Protein AF-A0AAW5QWW1-F1 (afdb_monomer_lite)

Structure (mmCIF, N/CA/C/O backbone):
data_AF-A0AAW5QWW1-F1
#
_entry.id   AF-A0AAW5QWW1-F1
#
loop_
_atom_site.group_PDB
_atom_site.id
_atom_site.type_symbol
_atom_site.label_atom_id
_atom_site.label_alt_id
_atom_site.label_comp_id
_atom_site.label_asym_id
_atom_site.label_entity_id
_atom_site.label_seq_id
_atom_site.pdbx_PDB_ins_code
_atom_site.Cartn_x
_atom_site.Cartn_y
_atom_site.Cartn_z
_atom_site.occupancy
_atom_site.B_iso_or_equiv
_atom_site.auth_seq_id
_atom_site.auth_comp_id
_atom_site.auth_asym_id
_atom_site.auth_atom_id
_atom_site.pdbx_PDB_model_num
ATOM 1 N N . MET A 1 1 ? -13.676 16.419 8.326 1.00 62.59 1 MET A N 1
ATOM 2 C CA . MET A 1 1 ? -13.246 17.015 7.037 1.00 62.59 1 MET A CA 1
ATOM 3 C C . MET A 1 1 ? -12.412 16.043 6.198 1.00 62.59 1 MET A C 1
ATOM 5 O O . MET A 1 1 ? -12.754 15.853 5.041 1.00 62.59 1 MET A O 1
ATOM 9 N N . LEU A 1 2 ? -11.419 15.353 6.775 1.00 72.44 2 LEU A N 1
ATOM 10 C CA . LEU A 1 2 ? -10.513 14.433 6.059 1.00 72.44 2 LEU A CA 1
ATOM 11 C C . LEU A 1 2 ? -11.210 13.241 5.358 1.00 72.44 2 LEU A C 1
ATOM 13 O O . LEU A 1 2 ? -10.947 12.980 4.189 1.00 72.44 2 LEU A O 1
ATOM 17 N N . LEU A 1 3 ? -12.184 12.585 6.008 1.00 71.12 3 LEU A N 1
ATOM 18 C CA . LEU A 1 3 ? -12.966 11.500 5.382 1.00 71.12 3 LEU A CA 1
ATOM 19 C C . LEU A 1 3 ? -13.750 11.943 4.135 1.00 71.12 3 LEU A C 1
ATOM 21 O O . LEU A 1 3 ? -13.857 11.184 3.178 1.00 71.12 3 LEU A O 1
ATOM 25 N N . ARG A 1 4 ? -14.276 13.178 4.117 1.00 73.81 4 ARG A N 1
ATOM 26 C CA . ARG A 1 4 ? -14.978 13.717 2.937 1.00 73.81 4 ARG A CA 1
ATOM 27 C C . ARG A 1 4 ? -14.036 13.883 1.745 1.00 73.81 4 ARG A C 1
ATOM 29 O O . ARG A 1 4 ? -14.471 13.671 0.623 1.00 73.81 4 ARG A O 1
ATOM 36 N N . MET A 1 5 ? -12.771 14.236 1.988 1.00 73.69 5 MET A N 1
ATOM 37 C CA . MET A 1 5 ? -11.756 14.335 0.934 1.00 73.69 5 MET A CA 1
ATOM 38 C C . MET A 1 5 ? -11.367 12.954 0.399 1.00 73.69 5 MET A C 1
ATOM 40 O O . MET A 1 5 ? -11.272 12.782 -0.810 1.00 73.69 5 MET A O 1
ATOM 44 N N . ILE A 1 6 ? -11.220 11.954 1.274 1.00 69.62 6 ILE A N 1
ATOM 45 C CA . ILE A 1 6 ? -10.899 10.578 0.861 1.00 69.62 6 ILE A CA 1
ATOM 46 C C . ILE A 1 6 ? -12.034 9.979 0.018 1.00 69.62 6 ILE A C 1
ATOM 48 O O . ILE A 1 6 ? -11.770 9.415 -1.039 1.00 69.62 6 ILE A O 1
ATOM 52 N N . TYR A 1 7 ? -13.298 10.158 0.421 1.00 73.56 7 TYR A N 1
ATOM 53 C CA . TYR A 1 7 ? -14.459 9.679 -0.344 1.00 73.56 7 TYR A CA 1
ATOM 54 C C . TYR A 1 7 ? -14.714 10.429 -1.658 1.00 73.56 7 TYR A C 1
ATOM 56 O O . TYR A 1 7 ? -15.492 9.949 -2.480 1.00 73.56 7 TYR A O 1
ATOM 64 N N . ALA A 1 8 ? -14.067 11.578 -1.875 1.00 73.75 8 ALA A N 1
ATOM 65 C CA . ALA A 1 8 ? -14.134 12.307 -3.138 1.00 73.75 8 ALA A CA 1
ATOM 66 C C . ALA A 1 8 ?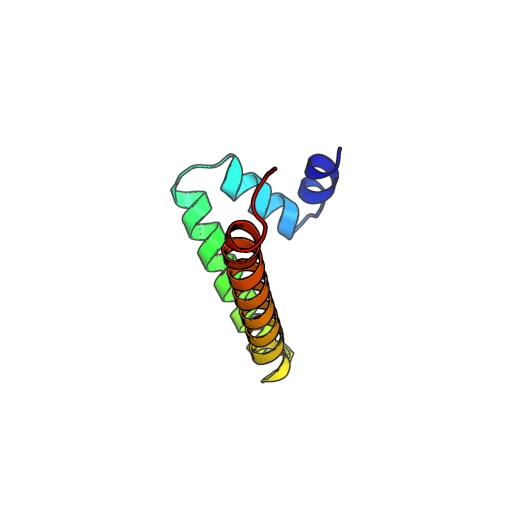 -13.189 11.734 -4.209 1.00 73.75 8 ALA A C 1
ATOM 68 O O . ALA A 1 8 ? -13.320 12.087 -5.378 1.00 73.75 8 ALA A O 1
ATOM 69 N N . ILE A 1 9 ? -12.253 10.850 -3.836 1.00 75.06 9 ILE A N 1
ATOM 70 C CA . ILE A 1 9 ? -11.355 10.194 -4.789 1.00 75.06 9 ILE A CA 1
ATOM 71 C C . ILE A 1 9 ? -12.176 9.156 -5.575 1.00 75.06 9 ILE A C 1
ATOM 73 O O . ILE A 1 9 ? -12.646 8.189 -4.974 1.00 75.06 9 ILE A O 1
ATOM 77 N N . PRO A 1 10 ? -12.335 9.302 -6.902 1.00 63.22 10 PRO A N 1
ATOM 78 C CA . PRO A 1 10 ? -13.312 8.534 -7.680 1.00 63.22 10 PRO A CA 1
ATOM 79 C C . PRO A 1 10 ? -13.008 7.032 -7.783 1.00 63.22 10 PRO A C 1
ATOM 81 O O . PRO A 1 10 ? -13.868 6.271 -8.192 1.00 63.22 10 PRO A O 1
ATOM 84 N N . LEU A 1 11 ? -11.814 6.577 -7.393 1.00 69.00 11 LEU A N 1
ATOM 85 C CA . LEU A 1 11 ? -11.472 5.151 -7.383 1.00 69.00 11 LEU A CA 1
ATOM 86 C C . LEU A 1 11 ? -11.402 4.607 -5.949 1.00 69.00 11 LEU A C 1
ATOM 88 O O . LEU A 1 11 ? -12.248 3.827 -5.521 1.00 69.00 11 LEU A O 1
ATOM 92 N N . LEU A 1 12 ? -10.439 5.092 -5.162 1.00 73.00 12 LEU A N 1
ATOM 93 C CA . LEU A 1 12 ? -10.229 4.633 -3.785 1.00 73.00 12 LEU A CA 1
ATOM 94 C C . LEU A 1 12 ? -11.351 5.068 -2.837 1.00 73.00 12 LEU A C 1
ATOM 96 O O . LEU A 1 12 ? -11.728 4.320 -1.942 1.00 73.00 12 LEU A O 1
ATOM 100 N N . GLY A 1 13 ? -11.899 6.266 -3.030 1.00 72.38 13 GLY A N 1
ATOM 101 C CA . GLY A 1 13 ? -12.935 6.830 -2.174 1.00 72.38 13 GLY A CA 1
ATOM 102 C C . GLY A 1 13 ? -14.275 6.124 -2.313 1.00 72.38 13 GLY A C 1
ATOM 103 O O . GLY A 1 13 ? -14.944 5.904 -1.307 1.00 72.38 13 GLY A O 1
ATOM 104 N N . TRP A 1 14 ? -14.649 5.721 -3.528 1.00 77.31 14 TRP A N 1
ATOM 105 C CA . TRP A 1 14 ? -15.870 4.946 -3.764 1.00 77.31 14 TRP A CA 1
ATOM 106 C C . TRP A 1 14 ? -15.756 3.541 -3.188 1.00 77.31 14 TRP A C 1
ATOM 108 O O . TRP A 1 14 ? -16.616 3.139 -2.412 1.00 77.31 14 TRP A O 1
ATOM 118 N N . MET A 1 15 ? -14.648 2.853 -3.468 1.00 76.69 15 MET A N 1
ATOM 119 C CA . MET A 1 15 ? -14.365 1.532 -2.909 1.00 76.69 15 MET A CA 1
ATOM 120 C C . MET A 1 15 ? -14.349 1.547 -1.374 1.00 76.69 15 MET A C 1
ATOM 122 O O . MET A 1 15 ? -14.952 0.692 -0.732 1.00 76.69 15 MET A O 1
ATOM 126 N N . LEU A 1 16 ? -13.700 2.547 -0.771 1.00 77.19 16 LEU A N 1
ATOM 127 C CA . LEU A 1 16 ? -13.621 2.674 0.682 1.00 77.19 16 LEU A CA 1
ATOM 128 C C . LEU A 1 16 ? -14.971 3.051 1.304 1.00 77.19 16 LEU A C 1
ATOM 130 O O . LEU A 1 16 ? -15.302 2.588 2.394 1.00 77.19 16 LEU A O 1
ATOM 134 N N . ARG A 1 17 ? -15.761 3.896 0.635 1.00 78.31 17 ARG A N 1
ATOM 135 C CA . ARG A 1 17 ? -17.112 4.237 1.088 1.00 78.31 17 ARG A CA 1
ATOM 136 C C . ARG A 1 17 ? -18.007 3.003 1.088 1.00 78.31 17 ARG A C 1
ATOM 138 O O . ARG A 1 17 ? -18.719 2.791 2.065 1.00 78.31 17 ARG A O 1
ATOM 145 N N . ASP A 1 18 ? -17.924 2.195 0.039 1.00 79.69 18 ASP A N 1
ATOM 146 C CA . ASP A 1 18 ? -18.733 0.990 -0.124 1.00 79.69 18 ASP A CA 1
ATOM 147 C C . ASP A 1 18 ? -18.311 -0.135 0.836 1.00 79.69 18 ASP A C 1
ATOM 149 O O . ASP A 1 18 ? -19.154 -0.832 1.391 1.00 79.69 18 ASP A O 1
ATOM 153 N N . ALA A 1 19 ? -17.019 -0.247 1.155 1.00 78.56 19 ALA A N 1
ATOM 154 C CA . ALA A 1 19 ? -16.532 -1.170 2.184 1.00 78.56 19 ALA A CA 1
ATOM 155 C C . ALA A 1 19 ? -16.991 -0.798 3.610 1.00 78.56 19 ALA A C 1
ATOM 157 O O . ALA A 1 19 ? -17.199 -1.671 4.456 1.00 78.56 19 ALA A O 1
ATOM 158 N N . VAL A 1 20 ? -17.128 0.501 3.902 1.00 81.31 20 VAL A N 1
ATOM 159 C CA . VAL A 1 20 ? -17.516 0.992 5.237 1.00 81.31 20 VAL A CA 1
ATOM 160 C C . VAL A 1 20 ? -19.035 1.021 5.419 1.00 81.31 20 VAL A C 1
ATOM 162 O O . VAL A 1 20 ? -19.515 0.707 6.506 1.00 81.31 20 VAL A O 1
ATOM 165 N N . GLN A 1 21 ? -19.784 1.422 4.388 1.00 81.06 21 GLN A N 1
ATOM 166 C CA . GLN A 1 21 ? -21.234 1.658 4.462 1.00 81.06 21 GLN A CA 1
ATOM 167 C C . GLN A 1 21 ? -22.074 0.556 3.801 1.00 81.06 21 GLN A C 1
ATOM 169 O O . GLN A 1 21 ? -23.291 0.559 3.972 1.00 81.06 21 GLN A O 1
ATOM 174 N N . GLY A 1 22 ? -21.456 -0.345 3.036 1.00 79.62 22 GLY A N 1
ATOM 175 C CA . GLY A 1 22 ? -22.146 -1.408 2.311 1.00 79.62 22 GLY A CA 1
ATOM 176 C C . GLY A 1 22 ? -22.366 -2.686 3.126 1.00 79.62 22 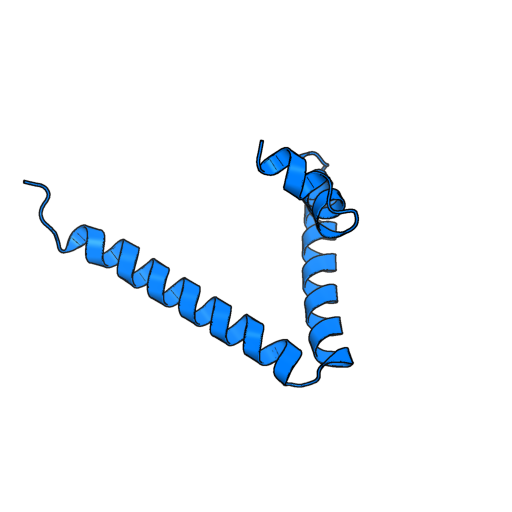GLY A C 1
ATOM 177 O O . GLY A 1 22 ? -22.142 -2.741 4.337 1.00 79.62 22 GLY A O 1
ATOM 178 N N . THR A 1 23 ? -22.856 -3.714 2.434 1.00 83.56 23 THR A N 1
ATOM 179 C CA . THR A 1 23 ? -23.158 -5.044 2.982 1.00 83.56 23 THR A CA 1
ATOM 180 C C . THR A 1 23 ? -21.883 -5.863 3.221 1.00 83.56 23 THR A C 1
ATOM 182 O O . THR A 1 23 ? -20.798 -5.502 2.775 1.00 83.56 23 THR A O 1
ATOM 185 N N . ASP A 1 24 ? -21.976 -7.012 3.898 1.00 82.19 24 ASP A N 1
ATOM 186 C CA . ASP A 1 24 ? -20.793 -7.870 4.090 1.00 82.19 24 ASP A CA 1
ATOM 187 C C . ASP A 1 24 ? -20.174 -8.342 2.761 1.00 82.19 24 ASP A C 1
ATOM 189 O O . ASP A 1 24 ? -18.963 -8.538 2.670 1.00 82.19 24 ASP A O 1
ATOM 193 N N . GLU A 1 25 ? -20.975 -8.429 1.699 1.00 85.44 25 GLU A N 1
ATOM 194 C CA . GLU A 1 25 ? -20.498 -8.737 0.352 1.00 85.44 25 GLU A CA 1
ATOM 195 C C . GLU A 1 25 ? -19.612 -7.620 -0.231 1.00 85.44 25 GLU A C 1
ATOM 197 O O . GLU A 1 25 ? -18.577 -7.908 -0.838 1.00 85.44 25 GLU A O 1
ATOM 202 N N . SER A 1 26 ? -19.938 -6.341 0.005 1.00 86.38 26 SER A N 1
ATOM 203 C CA . SER A 1 26 ? -19.132 -5.217 -0.502 1.00 86.38 26 SER A CA 1
ATOM 204 C C . SER A 1 26 ? -17.730 -5.194 0.115 1.00 86.38 26 SER A C 1
ATOM 206 O O . SER A 1 26 ? -16.753 -4.857 -0.557 1.00 86.38 26 SER A O 1
ATOM 208 N N . ARG A 1 27 ? -17.592 -5.634 1.372 1.00 82.19 27 ARG A N 1
ATOM 209 C CA . ARG A 1 27 ? -16.2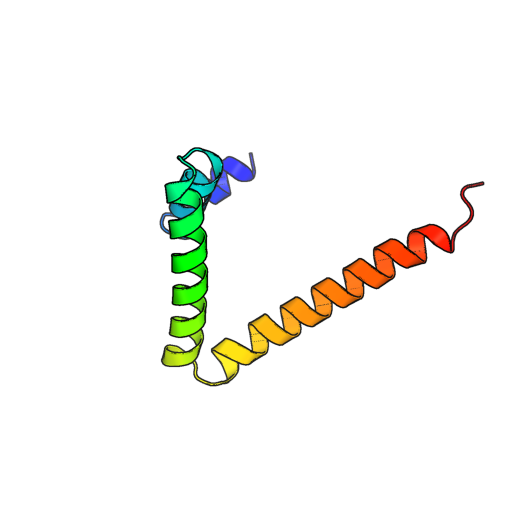92 -5.782 2.050 1.00 82.19 27 ARG A CA 1
ATOM 210 C C . ARG A 1 27 ? -15.417 -6.845 1.395 1.00 82.19 27 ARG A C 1
ATOM 212 O O . ARG A 1 27 ? -14.213 -6.636 1.241 1.00 82.19 27 ARG A O 1
ATOM 219 N N . VAL A 1 28 ? -16.013 -7.965 0.987 1.00 88.19 28 VAL A N 1
ATOM 220 C CA . VAL A 1 28 ? -15.299 -9.034 0.276 1.00 88.19 28 VAL A CA 1
ATOM 221 C C . VAL A 1 28 ? -14.828 -8.533 -1.089 1.00 88.19 28 VAL A C 1
ATOM 223 O O . VAL A 1 28 ? -13.652 -8.685 -1.426 1.00 88.19 28 VAL A O 1
ATOM 226 N N . TRP A 1 29 ? -15.697 -7.851 -1.840 1.00 86.19 29 TRP A N 1
ATOM 227 C CA . TRP A 1 29 ? -15.334 -7.250 -3.125 1.00 86.19 29 TRP A CA 1
ATOM 228 C C . TRP A 1 29 ? -14.255 -6.174 -2.999 1.00 86.19 29 TRP A C 1
ATOM 230 O O . TRP A 1 29 ? -13.363 -6.092 -3.844 1.00 86.19 29 TRP A O 1
ATOM 240 N N . PHE A 1 30 ? -14.276 -5.374 -1.934 1.00 87.56 30 PHE A N 1
ATOM 241 C CA . PHE A 1 30 ? -13.212 -4.417 -1.646 1.00 87.56 30 PHE A CA 1
ATOM 242 C C . PHE A 1 30 ? -11.857 -5.110 -1.469 1.00 87.56 30 PHE A C 1
ATOM 244 O O . PHE A 1 30 ? -10.871 -4.714 -2.094 1.00 87.56 30 PHE A O 1
ATOM 251 N N . MET A 1 31 ? -11.812 -6.171 -0.659 1.00 87.75 31 MET A N 1
ATOM 252 C CA . MET A 1 31 ? -10.583 -6.922 -0.411 1.00 87.75 31 MET A CA 1
ATOM 253 C C . MET A 1 31 ? -10.054 -7.580 -1.693 1.00 87.75 31 MET A C 1
ATOM 255 O O . MET A 1 31 ? -8.866 -7.462 -1.990 1.00 87.75 31 MET A O 1
ATOM 259 N N . LEU A 1 32 ? -10.933 -8.190 -2.495 1.00 91.50 32 LEU A N 1
ATOM 260 C CA . LEU A 1 32 ? -10.575 -8.765 -3.795 1.00 91.50 32 LEU A CA 1
ATOM 261 C C . LEU A 1 32 ? -10.006 -7.719 -4.757 1.00 91.50 32 LEU A C 1
ATOM 263 O O . LEU A 1 32 ? -8.960 -7.947 -5.361 1.00 91.50 32 LEU A O 1
ATOM 267 N N . ASN A 1 33 ? -10.646 -6.555 -4.870 1.00 90.94 33 ASN A N 1
ATOM 268 C CA . ASN A 1 33 ? -10.150 -5.478 -5.723 1.00 90.94 33 ASN A CA 1
ATOM 269 C C . ASN A 1 33 ? -8.790 -4.945 -5.252 1.00 90.94 33 ASN A C 1
ATOM 271 O O . ASN A 1 33 ? -7.949 -4.601 -6.079 1.00 90.94 33 ASN A O 1
ATOM 275 N N . MET A 1 34 ? -8.539 -4.905 -3.941 1.00 89.38 34 MET A N 1
ATOM 276 C CA . MET A 1 34 ? -7.252 -4.468 -3.400 1.00 89.38 34 MET A CA 1
ATOM 277 C C . MET A 1 34 ? -6.130 -5.474 -3.705 1.00 89.38 34 MET A C 1
ATOM 279 O O . MET A 1 34 ? -5.025 -5.071 -4.068 1.00 89.38 34 MET A O 1
ATOM 283 N N . ILE A 1 35 ? -6.432 -6.778 -3.656 1.00 92.38 35 ILE A N 1
ATOM 284 C CA . ILE A 1 35 ? -5.522 -7.842 -4.109 1.00 92.38 35 ILE A CA 1
ATOM 285 C C . ILE A 1 35 ? -5.265 -7.718 -5.616 1.00 92.38 35 ILE A C 1
ATOM 287 O O . ILE A 1 35 ? -4.113 -7.749 -6.045 1.00 92.38 35 ILE A O 1
ATOM 291 N N . MET A 1 36 ? -6.312 -7.517 -6.421 1.00 93.06 36 MET A N 1
ATOM 292 C CA . MET A 1 36 ? -6.182 -7.333 -7.871 1.00 93.06 36 MET A CA 1
ATOM 293 C C . MET A 1 36 ? -5.335 -6.111 -8.222 1.00 93.06 36 MET A C 1
ATOM 295 O O . MET A 1 36 ? -4.474 -6.194 -9.093 1.00 93.06 36 MET A O 1
ATOM 299 N N . LEU A 1 37 ? -5.513 -4.996 -7.513 1.00 91.75 37 LEU A N 1
ATOM 300 C CA . LEU A 1 37 ? -4.709 -3.792 -7.702 1.00 91.75 37 LEU A CA 1
ATOM 301 C C . LEU A 1 37 ? -3.226 -4.049 -7.400 1.00 91.75 37 LEU A C 1
ATOM 303 O O . LEU A 1 37 ? -2.359 -3.558 -8.123 1.00 91.75 37 LEU A O 1
ATOM 307 N N . TRP A 1 38 ? -2.923 -4.863 -6.387 1.00 91.50 38 TRP A N 1
ATOM 308 C CA . TRP A 1 38 ? -1.548 -5.255 -6.086 1.00 91.50 38 TRP A CA 1
ATOM 309 C C . TRP A 1 38 ? -0.956 -6.192 -7.151 1.00 91.50 38 TRP A C 1
ATOM 311 O O . TRP A 1 38 ? 0.184 -5.999 -7.574 1.00 91.50 38 TRP A O 1
ATOM 321 N N . ILE A 1 39 ? -1.741 -7.146 -7.662 1.00 94.19 39 ILE A N 1
ATOM 322 C CA . ILE A 1 39 ? -1.337 -8.003 -8.787 1.00 94.19 39 ILE A CA 1
ATOM 323 C C . ILE A 1 39 ? -1.065 -7.155 -10.035 1.00 94.19 39 ILE A C 1
ATOM 325 O O . ILE A 1 39 ? -0.021 -7.317 -10.666 1.00 94.19 39 ILE A O 1
ATOM 329 N N . PHE A 1 40 ? -1.945 -6.207 -10.371 1.00 94.88 40 PHE A N 1
ATOM 330 C CA . PHE A 1 40 ? -1.732 -5.294 -11.494 1.00 94.88 40 PHE A CA 1
ATOM 331 C C . PHE A 1 40 ? -0.494 -4.423 -11.309 1.00 94.88 40 PHE A C 1
ATOM 333 O O . PHE A 1 40 ? 0.220 -4.191 -12.282 1.00 94.88 40 PHE A O 1
ATOM 340 N N . ALA A 1 41 ? -0.181 -3.998 -10.083 1.00 93.50 41 ALA A N 1
ATOM 341 C CA . ALA A 1 41 ? 1.078 -3.316 -9.813 1.00 93.50 41 ALA A CA 1
ATOM 342 C C . ALA A 1 41 ? 2.284 -4.208 -10.161 1.00 93.50 41 ALA A C 1
ATOM 344 O O . ALA A 1 41 ? 3.232 -3.733 -10.783 1.00 93.50 41 ALA A O 1
ATOM 345 N N . GLY A 1 42 ? 2.226 -5.503 -9.842 1.00 95.56 42 GLY A N 1
ATOM 346 C CA . GLY A 1 42 ? 3.240 -6.477 -10.250 1.00 95.56 42 GLY A CA 1
ATOM 347 C C . GLY A 1 42 ? 3.324 -6.692 -11.765 1.00 95.56 42 GLY A C 1
ATOM 348 O O . GLY A 1 42 ? 4.419 -6.814 -12.303 1.00 95.56 42 GLY A O 1
ATOM 349 N N . VAL A 1 43 ? 2.195 -6.692 -12.477 1.00 96.25 43 VAL A N 1
ATOM 350 C CA . VAL A 1 43 ? 2.170 -6.852 -13.945 1.00 96.25 43 VAL A CA 1
ATOM 351 C C . VAL A 1 43 ? 2.698 -5.605 -14.663 1.00 96.25 43 VAL A C 1
ATOM 353 O O . VAL A 1 43 ? 3.476 -5.727 -15.603 1.00 96.25 43 VAL A O 1
ATOM 356 N N . ILE A 1 44 ? 2.297 -4.408 -14.225 1.00 96.31 44 ILE A N 1
ATOM 357 C CA . ILE A 1 44 ? 2.639 -3.136 -14.882 1.00 96.31 44 ILE A CA 1
ATOM 358 C C . ILE A 1 44 ? 4.068 -2.700 -14.542 1.00 96.31 44 ILE A C 1
ATOM 360 O O . ILE A 1 44 ? 4.801 -2.250 -15.420 1.00 96.31 44 ILE A O 1
ATOM 364 N N . PHE A 1 45 ? 4.471 -2.821 -13.274 1.00 93.50 45 PHE A N 1
ATOM 365 C CA . PHE A 1 45 ? 5.761 -2.323 -12.785 1.00 93.50 45 PHE A CA 1
ATOM 366 C C . PHE A 1 45 ? 6.789 -3.433 -12.534 1.00 93.50 45 PHE A C 1
ATOM 368 O O . PHE A 1 45 ? 7.928 -3.134 -12.181 1.00 93.50 45 PHE A O 1
ATOM 375 N N . GLY A 1 46 ? 6.419 -4.706 -12.705 1.00 94.56 46 GLY A N 1
ATOM 376 C CA . GLY A 1 46 ? 7.294 -5.853 -12.469 1.00 94.56 46 GLY A CA 1
ATOM 377 C C . GLY A 1 46 ? 7.564 -6.110 -10.983 1.00 94.56 46 GLY A C 1
ATOM 378 O O . GLY A 1 46 ? 6.759 -5.798 -10.103 1.00 94.56 46 GLY A O 1
ATOM 379 N N . TYR A 1 47 ? 8.750 -6.653 -10.690 1.00 94.06 47 TYR A N 1
ATOM 380 C CA . TYR A 1 47 ? 9.205 -6.931 -9.322 1.00 94.06 47 TYR A CA 1
ATOM 381 C C . TYR A 1 47 ? 9.108 -5.722 -8.362 1.00 94.06 47 TYR A C 1
ATOM 383 O O . TYR A 1 47 ? 8.628 -5.911 -7.239 1.00 94.06 47 TYR A O 1
ATOM 391 N N . PRO A 1 48 ? 9.457 -4.479 -8.772 1.00 95.56 48 PRO A N 1
ATOM 392 C CA . PRO A 1 48 ? 9.240 -3.279 -7.959 1.00 95.56 48 PRO A CA 1
ATOM 393 C C . PRO A 1 48 ? 7.810 -3.117 -7.423 1.00 95.56 48 PRO A C 1
ATOM 395 O O . PRO A 1 48 ? 7.637 -2.762 -6.256 1.00 95.56 48 PRO A O 1
ATOM 398 N N . GLY A 1 49 ? 6.791 -3.420 -8.236 1.00 94.06 49 GLY A N 1
ATOM 399 C CA . GLY A 1 49 ? 5.381 -3.293 -7.853 1.00 94.06 49 GLY A CA 1
ATOM 400 C C . GLY A 1 49 ? 4.957 -4.242 -6.727 1.00 94.06 49 GLY A C 1
ATOM 401 O O . GLY A 1 49 ? 4.006 -3.956 -6.002 1.00 94.06 49 GLY A O 1
ATOM 402 N N . ILE A 1 50 ? 5.691 -5.341 -6.536 1.00 94.56 50 ILE A N 1
ATOM 403 C CA . ILE A 1 50 ? 5.438 -6.332 -5.484 1.00 94.56 50 ILE A CA 1
ATOM 404 C C . ILE A 1 50 ? 6.287 -6.036 -4.242 1.00 94.56 50 ILE A C 1
ATOM 406 O O . ILE A 1 50 ? 5.766 -6.017 -3.126 1.00 94.56 50 ILE A O 1
ATOM 410 N N . ILE A 1 51 ? 7.589 -5.787 -4.424 1.00 95.06 51 ILE A N 1
ATOM 411 C CA . ILE A 1 51 ? 8.544 -5.706 -3.311 1.00 95.06 51 ILE A CA 1
ATOM 412 C C . ILE A 1 51 ? 8.397 -4.424 -2.485 1.00 95.06 51 ILE A C 1
ATOM 414 O O . ILE A 1 51 ? 8.561 -4.462 -1.267 1.00 95.06 51 ILE A O 1
ATOM 418 N N . ILE A 1 52 ? 8.049 -3.294 -3.112 1.00 96.06 52 ILE A N 1
ATOM 419 C CA . ILE A 1 52 ? 7.915 -2.012 -2.408 1.00 96.06 52 ILE A CA 1
ATOM 420 C C . ILE A 1 52 ? 6.776 -2.067 -1.369 1.00 96.06 52 IL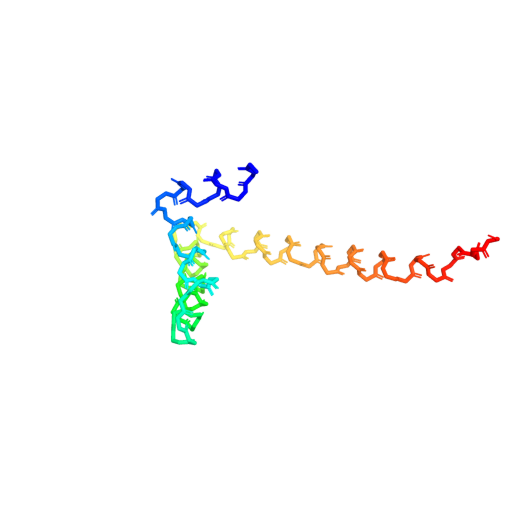E A C 1
ATOM 422 O O . ILE A 1 52 ? 7.049 -1.780 -0.199 1.00 96.06 52 ILE A O 1
ATOM 426 N N . PRO A 1 53 ? 5.537 -2.487 -1.716 1.00 92.56 53 PRO A N 1
ATOM 427 C CA . PRO A 1 53 ? 4.476 -2.678 -0.724 1.00 92.56 53 PRO A CA 1
ATOM 428 C C . PRO A 1 53 ? 4.847 -3.670 0.383 1.00 92.56 53 PRO A C 1
ATOM 430 O O . PRO A 1 53 ? 4.530 -3.425 1.545 1.00 92.56 53 PRO A O 1
ATOM 433 N N . ALA A 1 54 ? 5.553 -4.757 0.050 1.00 93.81 54 ALA A N 1
ATOM 434 C CA . ALA A 1 54 ? 5.976 -5.760 1.027 1.00 93.81 54 ALA A CA 1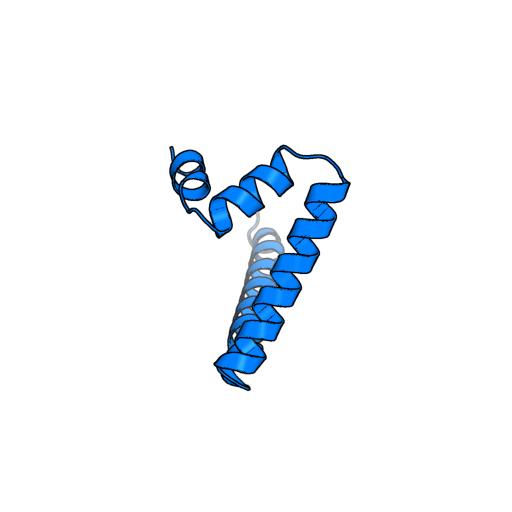
ATOM 435 C C . ALA A 1 54 ? 6.976 -5.195 2.053 1.00 93.81 54 ALA A C 1
ATOM 437 O O . ALA A 1 54 ? 6.806 -5.399 3.255 1.00 93.81 54 ALA A O 1
ATOM 438 N N . ILE A 1 55 ? 7.981 -4.434 1.602 1.00 97.44 55 ILE A N 1
ATOM 439 C CA . ILE A 1 55 ? 8.950 -3.771 2.490 1.00 97.44 55 ILE A CA 1
ATOM 440 C C . ILE A 1 55 ? 8.253 -2.711 3.350 1.00 97.44 55 ILE A C 1
ATOM 442 O O . ILE A 1 55 ? 8.502 -2.638 4.554 1.00 97.44 55 ILE A O 1
ATOM 446 N N . ALA A 1 56 ? 7.351 -1.917 2.766 1.00 96.44 56 ALA A N 1
ATOM 447 C CA . ALA A 1 56 ? 6.583 -0.921 3.510 1.00 96.44 56 A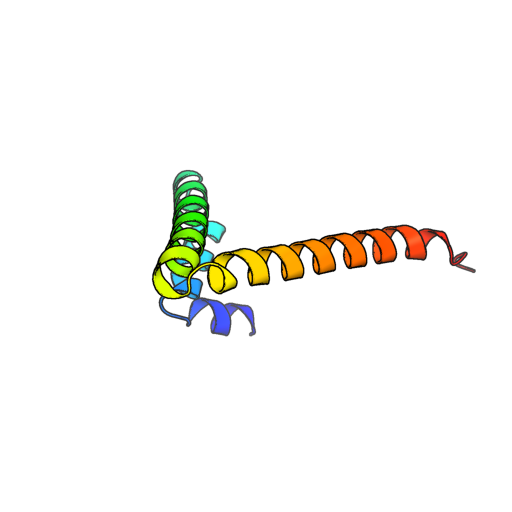LA A CA 1
ATOM 448 C C . ALA A 1 56 ? 5.717 -1.571 4.604 1.00 96.44 56 ALA A C 1
ATOM 450 O O . ALA A 1 56 ? 5.702 -1.097 5.741 1.00 96.44 56 ALA A O 1
ATOM 451 N N . ALA A 1 57 ? 5.044 -2.683 4.292 1.00 94.31 57 ALA A N 1
ATOM 452 C CA . ALA A 1 57 ? 4.269 -3.455 5.258 1.00 94.31 57 ALA A CA 1
ATOM 453 C C . ALA A 1 57 ? 5.148 -4.032 6.375 1.00 94.31 57 ALA A C 1
ATOM 455 O O . ALA A 1 57 ? 4.809 -3.892 7.550 1.00 94.31 57 ALA A O 1
ATOM 456 N N . ALA A 1 58 ? 6.302 -4.611 6.034 1.00 97.06 58 ALA A N 1
ATOM 457 C CA . ALA A 1 58 ? 7.253 -5.123 7.018 1.00 97.06 58 ALA A CA 1
ATOM 458 C C . ALA A 1 58 ? 7.733 -4.019 7.973 1.00 97.06 58 ALA A C 1
ATOM 460 O O . ALA A 1 58 ? 7.717 -4.202 9.190 1.00 97.06 58 ALA A O 1
ATOM 461 N N . PHE A 1 59 ? 8.092 -2.848 7.437 1.00 97.38 59 PHE A N 1
ATOM 462 C CA . PHE A 1 59 ? 8.475 -1.693 8.245 1.00 97.38 59 PHE A CA 1
ATOM 463 C C . PHE A 1 59 ? 7.339 -1.249 9.175 1.00 97.38 59 PHE A C 1
ATOM 465 O O . PHE A 1 59 ? 7.579 -1.048 10.362 1.00 97.38 59 PHE A O 1
ATOM 472 N N . MET A 1 60 ? 6.100 -1.158 8.678 1.00 97.25 60 MET A N 1
ATOM 473 C CA . MET A 1 60 ? 4.930 -0.805 9.495 1.00 97.25 60 MET A CA 1
ATOM 474 C C . MET A 1 60 ? 4.673 -1.802 10.632 1.00 97.25 60 MET A C 1
ATOM 476 O O . MET A 1 60 ? 4.364 -1.395 11.751 1.00 97.25 60 MET A O 1
ATOM 480 N N . VAL A 1 61 ? 4.812 -3.105 10.379 1.00 96.50 61 VAL A N 1
ATOM 481 C CA . VAL A 1 61 ? 4.639 -4.129 11.420 1.00 96.50 61 VAL A CA 1
ATOM 482 C C . VAL A 1 61 ? 5.730 -4.004 12.478 1.00 96.50 61 VAL A C 1
ATOM 484 O O . VAL A 1 61 ? 5.424 -3.983 13.668 1.00 96.50 61 VAL A O 1
ATOM 487 N N . LEU A 1 62 ? 6.991 -3.858 12.066 1.00 96.25 62 LEU A N 1
ATOM 488 C CA . LEU A 1 62 ? 8.108 -3.697 12.995 1.00 96.25 62 LEU A CA 1
ATOM 489 C C . LEU A 1 62 ? 7.963 -2.438 13.853 1.00 96.25 62 LEU A C 1
ATOM 491 O O . LEU A 1 62 ? 8.120 -2.515 15.070 1.00 96.25 62 LEU A O 1
ATOM 495 N N . THR A 1 63 ? 7.616 -1.293 13.260 1.00 95.81 63 THR A N 1
ATOM 496 C CA . THR A 1 63 ? 7.389 -0.062 14.029 1.00 95.81 63 THR A CA 1
ATOM 497 C C . THR A 1 63 ? 6.211 -0.197 14.986 1.00 95.81 63 THR A C 1
ATOM 499 O O . THR A 1 63 ? 6.310 0.259 16.123 1.00 95.81 63 THR A O 1
ATOM 502 N N . THR A 1 64 ? 5.136 -0.880 14.582 1.00 94.75 64 THR A N 1
ATOM 503 C CA . THR A 1 64 ? 3.986 -1.161 15.455 1.00 94.75 64 THR A CA 1
ATOM 504 C C . THR A 1 64 ? 4.388 -2.036 16.641 1.00 94.75 64 THR A C 1
ATOM 506 O O . THR A 1 64 ? 4.044 -1.717 17.777 1.00 94.75 64 THR A O 1
ATOM 509 N N . LEU A 1 65 ? 5.163 -3.100 16.410 1.00 93.94 65 LEU A N 1
ATOM 510 C CA . LEU A 1 65 ? 5.667 -3.975 17.472 1.00 93.94 65 LEU A CA 1
ATOM 511 C C . LEU A 1 65 ? 6.579 -3.225 18.444 1.00 93.94 65 LEU A C 1
ATOM 513 O O . LEU A 1 65 ? 6.426 -3.355 19.661 1.00 93.94 65 LEU A O 1
ATOM 517 N N . VAL A 1 66 ? 7.500 -2.412 17.920 1.00 93.38 66 VAL A N 1
ATOM 518 C CA . VAL A 1 66 ? 8.371 -1.563 18.740 1.00 93.38 66 VAL A CA 1
ATOM 519 C C . VAL A 1 66 ? 7.538 -0.581 19.549 1.00 93.38 66 VAL A C 1
ATOM 521 O O . VAL A 1 66 ? 7.783 -0.438 20.737 1.00 93.38 66 VAL A O 1
ATOM 524 N N . TRP A 1 67 ? 6.532 0.059 18.955 1.00 92.06 67 TRP A N 1
ATOM 525 C CA . TRP A 1 67 ? 5.667 1.005 19.655 1.00 92.06 67 TRP A CA 1
ATOM 526 C C . TRP A 1 67 ? 4.869 0.340 20.783 1.00 92.06 67 TRP A C 1
ATOM 528 O O . TRP A 1 67 ? 4.866 0.831 21.913 1.00 92.06 67 TRP A O 1
ATOM 538 N N . MET A 1 68 ? 4.260 -0.815 20.502 1.00 90.06 68 MET A N 1
ATOM 539 C CA . MET A 1 68 ? 3.530 -1.605 21.496 1.00 90.06 68 MET A CA 1
ATOM 540 C C . MET A 1 68 ? 4.436 -2.050 22.647 1.00 90.06 68 MET A C 1
ATOM 542 O O . MET A 1 68 ? 4.048 -1.964 23.810 1.00 90.06 68 MET A O 1
ATOM 546 N N . THR A 1 69 ? 5.660 -2.480 22.338 1.00 90.88 69 THR A N 1
ATOM 547 C CA . THR A 1 69 ? 6.602 -2.983 23.346 1.00 90.88 69 THR A CA 1
ATOM 548 C C . THR A 1 69 ? 7.264 -1.843 24.122 1.00 90.88 69 THR A C 1
ATOM 550 O O . THR A 1 69 ? 7.347 -1.897 25.345 1.00 90.88 69 THR A O 1
ATOM 553 N N . ALA A 1 70 ? 7.673 -0.762 23.455 1.00 85.00 70 ALA A N 1
ATOM 554 C CA . ALA A 1 70 ? 8.275 0.415 24.081 1.00 85.00 70 ALA A CA 1
ATOM 555 C C . ALA A 1 70 ? 7.325 1.118 25.058 1.00 85.00 70 ALA A C 1
ATOM 557 O O . ALA A 1 70 ? 7.781 1.640 26.072 1.00 85.00 70 ALA A O 1
ATOM 558 N N . GLY A 1 71 ? 6.010 1.067 24.822 1.00 70.44 71 GLY A N 1
ATOM 559 C CA . GLY A 1 71 ? 5.011 1.527 25.791 1.00 70.44 71 GLY A CA 1
ATOM 560 C C . GLY A 1 71 ? 5.088 0.814 27.149 1.00 70.44 71 GLY A C 1
ATOM 561 O O . GLY A 1 71 ? 4.741 1.416 28.161 1.00 70.44 71 GLY A O 1
ATOM 562 N N . SER A 1 72 ? 5.581 -0.429 27.189 1.00 64.94 72 SER A N 1
ATOM 563 C CA . SER A 1 72 ? 5.812 -1.179 28.434 1.00 64.94 72 SER A CA 1
ATOM 564 C C . SER A 1 72 ? 7.174 -0.908 29.087 1.00 64.94 72 SER A C 1
ATOM 566 O O . SER A 1 72 ? 7.354 -1.216 30.262 1.00 64.94 72 SER A O 1
ATOM 568 N N . LEU A 1 73 ? 8.123 -0.306 28.357 1.00 64.06 73 LEU A N 1
ATOM 569 C CA . LEU A 1 73 ? 9.475 -0.009 28.850 1.00 64.06 73 LEU A CA 1
ATOM 570 C C . LEU A 1 73 ? 9.561 1.293 29.654 1.00 64.06 73 LEU A C 1
ATOM 572 O O . LEU A 1 73 ? 10.474 1.437 30.464 1.00 64.06 73 LEU A O 1
ATOM 576 N N . PHE A 1 74 ? 8.639 2.239 29.454 1.00 67.81 74 PHE A N 1
ATOM 577 C CA . PHE A 1 74 ? 8.591 3.482 30.222 1.00 67.81 74 PHE A CA 1
ATOM 578 C C . PHE A 1 74 ? 7.575 3.346 31.366 1.00 67.81 74 PHE A C 1
ATOM 580 O O . PHE A 1 74 ? 6.370 3.338 31.100 1.00 67.81 74 PHE A O 1
ATOM 587 N N . PRO A 1 75 ? 8.014 3.259 32.639 1.00 64.62 75 PRO A N 1
ATOM 588 C CA . PRO A 1 75 ? 7.098 3.274 33.770 1.00 64.62 75 PRO A CA 1
ATOM 589 C C . PRO A 1 75 ? 6.310 4.584 33.734 1.00 64.62 75 PRO A C 1
ATOM 591 O O . PRO A 1 75 ? 6.901 5.667 33.773 1.00 64.62 75 PRO A O 1
ATOM 594 N N . ARG A 1 76 ? 4.979 4.500 33.647 1.00 68.88 76 ARG A N 1
ATOM 595 C CA . ARG A 1 76 ? 4.121 5.655 33.925 1.00 68.88 76 ARG A CA 1
ATOM 596 C C . ARG A 1 76 ? 4.315 6.003 35.403 1.00 68.88 76 ARG A C 1
ATOM 598 O O . ARG A 1 76 ? 3.879 5.236 36.257 1.00 68.88 76 ARG A O 1
ATOM 605 N N . ARG A 1 77 ? 5.058 7.081 35.673 1.00 58.59 77 ARG A N 1
ATOM 606 C CA . ARG A 1 77 ? 5.100 7.721 36.995 1.00 58.59 77 ARG A CA 1
ATOM 607 C C . ARG A 1 77 ? 3.730 8.273 37.357 1.00 58.59 77 ARG A C 1
ATOM 609 O O . ARG A 1 77 ? 3.042 8.748 36.424 1.00 58.59 77 ARG A O 1
#

Sequence (77 aa):
MLLRMIYAIPLLGWMLRDAVQGTDESRVWFMLNMIMLWIFAGVIFGYPGIIIPAIAAAFMVLTTLVWMTAGSLFPRR

Foldseek 3Di:
DVLVVQLVPVPRNVLVCCCVPHDPVSVVVSVVVVVVVLVVLCVVVNPCSNVVVVVVVVVVVVVVVCVVVVVVVDPPD

Secondary structure (DSSP, 8-state):
-HHHHHTTSTTHHHHHHHHHHS-HHHHHHHHHHHHHHHHHHHHHH-HHHHHHHHHHHHHHHHHHHHHHHHHHHS---

Organism: NCBI:txid2931392

Radius of gyration: 17.31 Å; chains: 1; bounding box: 33×26×52 Å

pLDDT: mean 84.74, std 10.94, range [58.59, 97.44]